Protein AF-A0A7S4M5N2-F1 (afdb_monomer_lite)

InterPro domains:
  IPR002213 UDP-glucuronosyl/UDP-glucosyltransferase [PF00201] (16-102)

Structure (mmCIF, N/CA/C/O backbone):
data_AF-A0A7S4M5N2-F1
#
_entry.id   AF-A0A7S4M5N2-F1
#
loop_
_atom_site.group_PDB
_atom_site.id
_atom_site.type_symbol
_atom_site.label_atom_id
_atom_site.label_alt_id
_atom_site.label_comp_id
_atom_site.label_asym_id
_atom_site.label_entity_id
_atom_site.label_seq_id
_atom_site.pdbx_PDB_ins_code
_atom_site.Cartn_x
_atom_site.Cartn_y
_atom_site.Cartn_z
_atom_site.occupancy
_atom_site.B_iso_or_equiv
_atom_site.auth_seq_id
_atom_site.auth_comp_id
_atom_site.auth_asym_id
_atom_site.auth_atom_id
_atom_site.pdbx_PDB_model_num
ATOM 1 N N . GLN A 1 1 ? 2.445 27.219 19.596 1.00 38.31 1 GLN A N 1
ATOM 2 C CA . GLN A 1 1 ? 1.884 26.899 18.267 1.00 38.31 1 GLN A CA 1
ATOM 3 C C . GLN A 1 1 ? 2.174 25.423 18.041 1.00 38.31 1 GLN A C 1
ATOM 5 O O . GLN A 1 1 ? 3.317 25.094 17.781 1.00 38.31 1 GLN A O 1
ATOM 10 N N . LEU A 1 2 ? 1.202 24.552 18.321 1.00 36.94 2 LEU A N 1
ATOM 11 C CA . LEU A 1 2 ? 1.350 23.089 18.400 1.00 36.94 2 LEU A CA 1
ATOM 12 C C . LEU A 1 2 ? 0.463 22.439 17.328 1.00 36.94 2 LEU A C 1
ATOM 14 O O . LEU A 1 2 ? -0.619 21.957 17.635 1.00 36.94 2 LEU A O 1
ATOM 18 N N . THR A 1 3 ? 0.876 22.513 16.063 1.00 40.59 3 THR A N 1
ATOM 19 C CA . THR A 1 3 ? 0.163 21.875 14.936 1.00 40.59 3 THR A CA 1
ATOM 20 C C . THR A 1 3 ? 1.139 21.351 13.872 1.00 40.59 3 THR A C 1
ATOM 22 O O . THR A 1 3 ? 0.894 21.527 12.684 1.00 40.59 3 THR A O 1
ATOM 25 N N . SER A 1 4 ? 2.281 20.772 14.266 1.00 47.06 4 SER A N 1
ATOM 26 C CA . SER A 1 4 ? 3.288 20.267 13.310 1.00 47.06 4 SER A CA 1
ATOM 27 C C . SER A 1 4 ? 3.900 18.906 13.663 1.00 47.06 4 SER A C 1
ATOM 29 O O . SER A 1 4 ? 4.992 18.618 13.184 1.00 47.06 4 SER A O 1
ATOM 31 N N . GLU A 1 5 ? 3.280 18.103 14.530 1.00 47.19 5 GLU A N 1
ATOM 32 C CA . GLU A 1 5 ? 3.929 16.892 15.076 1.00 47.19 5 GLU A CA 1
ATOM 33 C C . GLU A 1 5 ? 3.370 15.555 14.568 1.00 47.19 5 GLU A C 1
ATOM 35 O O . GLU A 1 5 ? 3.830 14.519 15.030 1.00 47.19 5 GLU A O 1
ATOM 40 N N . PHE A 1 6 ? 2.464 15.555 13.586 1.00 53.19 6 PHE A N 1
ATOM 41 C CA . PHE A 1 6 ? 2.000 14.321 12.941 1.00 53.19 6 PHE A CA 1
ATOM 42 C C . PHE A 1 6 ? 2.244 14.387 11.432 1.00 53.19 6 PHE A C 1
ATOM 44 O O . PHE A 1 6 ? 1.880 15.380 10.793 1.00 53.19 6 PHE A O 1
ATOM 51 N N . ASP A 1 7 ? 2.897 13.359 10.882 1.00 82.06 7 ASP A N 1
ATOM 52 C CA . ASP A 1 7 ? 3.001 13.149 9.436 1.00 82.06 7 ASP A CA 1
ATOM 53 C C . ASP A 1 7 ? 1.582 12.904 8.878 1.00 82.06 7 ASP A C 1
ATOM 55 O O . ASP A 1 7 ? 0.702 12.415 9.588 1.00 82.06 7 ASP A O 1
ATOM 59 N N . GLU A 1 8 ? 1.314 13.234 7.613 1.00 88.50 8 GLU A N 1
ATOM 60 C CA . GLU A 1 8 ? -0.015 13.013 7.015 1.00 88.50 8 GLU A CA 1
ATOM 61 C C . GLU A 1 8 ? -0.426 11.531 7.045 1.00 88.50 8 GLU A C 1
ATOM 63 O O . GLU A 1 8 ? -1.614 11.202 7.047 1.00 88.50 8 GLU A O 1
ATOM 68 N N . VAL A 1 9 ? 0.565 10.636 7.074 1.00 91.81 9 VAL A N 1
ATOM 69 C CA . VAL A 1 9 ? 0.363 9.199 7.264 1.00 91.81 9 VAL A CA 1
ATOM 70 C C . VAL A 1 9 ? -0.127 8.895 8.675 1.00 91.81 9 VAL A C 1
ATOM 72 O O . VAL A 1 9 ? -1.054 8.107 8.808 1.00 91.81 9 VAL A O 1
ATOM 75 N N . ASP A 1 10 ? 0.425 9.533 9.708 1.00 91.62 10 ASP A N 1
ATOM 76 C CA . ASP A 1 10 ? -0.006 9.309 11.094 1.00 91.62 10 ASP A CA 1
ATOM 77 C C . ASP A 1 10 ? -1.469 9.726 11.272 1.00 91.62 10 ASP A C 1
ATOM 79 O O . ASP A 1 10 ? -2.266 8.980 11.829 1.00 91.62 10 ASP A O 1
ATOM 83 N N . VAL A 1 11 ? -1.858 10.868 10.696 1.00 93.50 11 VAL A N 1
ATOM 84 C CA . VAL A 1 11 ? -3.263 11.310 10.688 1.00 93.50 11 VAL A CA 1
ATOM 85 C C . VAL A 1 11 ? -4.159 10.277 10.000 1.00 93.50 11 VAL A C 1
ATOM 87 O O . VAL A 1 11 ? -5.211 9.928 10.525 1.00 93.50 11 VAL A O 1
ATOM 90 N N . PHE A 1 12 ? -3.733 9.736 8.853 1.00 94.94 12 PHE A N 1
ATOM 91 C CA . PHE A 1 12 ? -4.484 8.682 8.170 1.00 94.94 12 PHE A CA 1
ATOM 92 C C . PHE A 1 12 ? -4.637 7.422 9.034 1.00 94.94 12 PHE A C 1
ATOM 94 O O . PHE A 1 12 ? -5.709 6.820 9.016 1.00 94.94 12 PHE A O 1
ATOM 101 N N . LEU A 1 13 ? -3.596 7.023 9.771 1.00 95.06 13 LEU A N 1
ATOM 102 C CA . LEU A 1 13 ? -3.637 5.852 10.650 1.00 95.06 13 LEU A CA 1
ATOM 103 C C . LEU A 1 13 ? -4.602 6.045 11.829 1.00 95.06 13 LEU A C 1
ATOM 105 O O . LEU A 1 13 ? -5.327 5.114 12.161 1.00 95.06 13 LEU A O 1
ATOM 109 N N . GLU A 1 14 ? -4.646 7.243 12.411 1.00 95.69 14 GLU A N 1
ATOM 110 C CA . GLU A 1 14 ? -5.533 7.592 13.532 1.00 95.69 14 GLU A CA 1
ATOM 111 C C . GLU A 1 14 ? -7.008 7.724 13.105 1.00 95.69 14 GLU A C 1
ATOM 113 O O . GLU A 1 14 ? -7.924 7.365 13.843 1.00 95.69 14 GLU A O 1
ATOM 118 N N . GLU A 1 15 ? -7.271 8.225 11.896 1.00 95.62 15 GLU A N 1
ATOM 119 C CA . GLU A 1 15 ? -8.636 8.444 11.394 1.00 95.62 15 GLU A CA 1
ATOM 120 C C . GLU A 1 15 ? -9.321 7.169 10.870 1.00 95.62 15 GLU A C 1
ATOM 122 O O . GLU A 1 15 ? -10.525 7.180 10.595 1.00 95.62 15 GLU A O 1
ATOM 127 N N . ASN A 1 16 ? -8.580 6.070 10.710 1.00 96.56 16 ASN A N 1
ATOM 128 C CA . ASN A 1 16 ? -9.043 4.856 10.044 1.00 96.56 16 ASN A CA 1
ATOM 129 C C . ASN A 1 16 ? -8.904 3.611 10.932 1.00 96.56 16 ASN A C 1
ATOM 131 O O . ASN A 1 16 ? -8.050 3.532 11.805 1.00 96.56 16 ASN A O 1
ATOM 135 N N . GLN A 1 17 ? -9.752 2.611 10.686 1.00 95.44 17 GLN A N 1
ATOM 136 C CA . GLN A 1 17 ? -9.718 1.297 11.341 1.00 95.44 17 GLN A CA 1
ATOM 137 C C . GLN A 1 17 ? -9.493 0.206 10.289 1.00 95.44 17 GLN A C 1
ATOM 139 O O . GLN A 1 17 ? -9.825 0.404 9.119 1.00 95.44 17 GLN A O 1
ATOM 144 N N . ASP A 1 18 ? -8.985 -0.953 10.708 1.00 95.38 18 ASP A N 1
ATOM 145 C CA . ASP A 1 18 ? -8.818 -2.143 9.862 1.00 95.38 18 ASP A CA 1
ATOM 146 C C . ASP A 1 18 ? -8.030 -1.891 8.559 1.00 95.38 18 ASP A C 1
ATOM 148 O O . ASP A 1 18 ? -8.372 -2.380 7.479 1.00 95.38 18 ASP A O 1
ATOM 152 N N . ILE A 1 19 ? -6.956 -1.110 8.663 1.00 97.19 19 ILE A N 1
ATOM 153 C CA . ILE A 1 19 ? -6.134 -0.649 7.548 1.00 97.19 19 ILE A CA 1
ATOM 154 C C . ILE A 1 19 ? -5.389 -1.826 6.922 1.00 97.19 19 ILE A C 1
ATOM 156 O O . ILE A 1 19 ? -4.677 -2.584 7.592 1.00 97.19 19 ILE A O 1
ATOM 160 N N . ILE A 1 20 ? -5.519 -1.942 5.600 1.00 97.00 20 ILE A N 1
ATOM 161 C CA . ILE A 1 20 ? -4.740 -2.872 4.785 1.00 97.00 20 ILE A CA 1
ATOM 162 C C . ILE A 1 20 ? -3.541 -2.131 4.209 1.00 97.00 20 ILE A C 1
ATOM 164 O O . ILE A 1 20 ? -3.679 -1.151 3.477 1.00 97.00 20 ILE A O 1
ATOM 168 N N . VAL A 1 21 ? -2.346 -2.634 4.491 1.00 96.62 21 VAL A N 1
ATOM 169 C CA . VAL A 1 21 ? -1.099 -2.086 3.964 1.00 96.62 21 VAL A CA 1
ATOM 170 C C . VAL A 1 21 ? -0.657 -2.904 2.761 1.00 96.62 21 VAL A C 1
ATOM 172 O O . VAL A 1 21 ? -0.563 -4.128 2.821 1.00 96.62 21 VAL A O 1
ATOM 175 N N . VAL A 1 22 ? -0.335 -2.233 1.660 1.00 96.38 22 VAL A N 1
ATOM 176 C CA . VAL A 1 22 ? 0.254 -2.852 0.471 1.00 96.38 22 VAL A CA 1
ATOM 177 C C . VAL A 1 22 ? 1.685 -2.348 0.322 1.00 96.38 22 VAL A C 1
ATOM 179 O O . VAL A 1 22 ? 1.932 -1.143 0.243 1.00 96.38 22 VAL A O 1
ATOM 182 N N . SER A 1 23 ? 2.658 -3.257 0.259 1.00 93.75 23 SER A N 1
ATOM 183 C CA . SER A 1 23 ? 4.053 -2.896 -0.001 1.00 93.75 23 SER A CA 1
ATOM 184 C C . SER A 1 23 ? 4.839 -4.012 -0.684 1.00 93.75 23 SER A C 1
ATOM 186 O O . SER A 1 23 ? 5.122 -5.061 -0.108 1.00 93.75 23 SER A O 1
ATOM 188 N N . PHE A 1 24 ? 5.288 -3.759 -1.915 1.00 90.94 24 PHE A N 1
ATOM 189 C CA . PHE A 1 24 ? 6.147 -4.687 -2.666 1.00 90.94 24 PHE A CA 1
ATOM 190 C C . PHE A 1 24 ? 7.640 -4.344 -2.562 1.00 90.94 24 PHE A C 1
ATOM 192 O O . PHE A 1 24 ? 8.456 -4.850 -3.328 1.00 90.94 24 PHE A O 1
ATOM 199 N N . GLY A 1 25 ? 8.023 -3.482 -1.617 1.00 83.88 25 GLY A N 1
ATOM 200 C CA . GLY A 1 25 ? 9.415 -3.105 -1.385 1.00 83.88 25 GLY A CA 1
ATOM 201 C C . GLY A 1 25 ? 10.129 -2.500 -2.604 1.00 83.88 25 GLY A C 1
ATOM 202 O O . GLY A 1 25 ? 9.531 -1.952 -3.529 1.00 83.88 25 GLY A O 1
ATOM 203 N N . LYS A 1 26 ? 11.466 -2.553 -2.584 1.00 82.69 26 LYS A N 1
ATOM 204 C CA . LYS A 1 26 ? 12.329 -1.898 -3.591 1.00 82.69 26 LYS A CA 1
ATOM 205 C C . LYS A 1 26 ? 12.761 -2.811 -4.743 1.00 82.69 26 LYS A C 1
ATOM 207 O O . LYS A 1 26 ? 13.336 -2.303 -5.709 1.00 82.69 26 LYS A O 1
ATOM 212 N N . SER A 1 27 ? 12.537 -4.116 -4.628 1.00 84.19 27 SER A N 1
ATOM 213 C CA . SER A 1 27 ? 13.045 -5.114 -5.580 1.00 84.19 27 SER A CA 1
ATOM 214 C C . SER A 1 27 ? 12.049 -5.438 -6.687 1.00 84.19 27 SER A C 1
ATOM 216 O O . SER A 1 27 ? 12.469 -5.757 -7.794 1.00 84.19 27 SER A O 1
ATOM 218 N N . VAL A 1 28 ? 10.747 -5.318 -6.418 1.00 86.88 28 VAL A N 1
ATOM 219 C CA . VAL A 1 28 ? 9.711 -5.548 -7.426 1.00 86.88 28 VAL A CA 1
ATOM 220 C C . VAL A 1 28 ? 9.593 -4.347 -8.364 1.00 86.88 28 VAL A C 1
ATOM 222 O O . VAL A 1 28 ? 9.502 -3.186 -7.942 1.00 86.88 28 VAL A O 1
ATOM 225 N N . GLU A 1 29 ? 9.587 -4.654 -9.660 1.00 92.12 29 GLU A N 1
ATOM 226 C CA . GLU A 1 29 ? 9.052 -3.779 -10.697 1.00 92.12 29 GLU A CA 1
ATOM 227 C C . GLU A 1 29 ? 7.606 -4.162 -10.967 1.00 92.12 29 GLU A C 1
ATOM 229 O O . GLU A 1 29 ? 7.317 -5.318 -11.275 1.00 92.12 29 GLU A O 1
ATOM 234 N N . LEU A 1 30 ? 6.711 -3.183 -10.867 1.00 94.00 30 LEU A N 1
ATOM 235 C CA . LEU A 1 30 ? 5.323 -3.357 -11.258 1.00 94.00 30 LEU A CA 1
ATOM 236 C C . LEU A 1 30 ? 5.153 -2.946 -12.717 1.00 94.00 30 LEU A C 1
ATOM 238 O O . LEU A 1 30 ? 5.702 -1.938 -13.165 1.00 94.00 30 LEU A O 1
ATOM 242 N N . SER A 1 31 ? 4.367 -3.731 -13.442 1.00 96.69 31 SER A N 1
ATOM 243 C CA . SER A 1 31 ? 3.756 -3.312 -14.701 1.00 96.69 31 SER A CA 1
ATOM 244 C C . SER A 1 31 ? 2.508 -2.463 -14.441 1.00 96.69 31 SER A C 1
ATOM 246 O O . SER A 1 31 ? 1.902 -2.549 -13.374 1.00 96.69 31 SER A O 1
ATOM 248 N N . GLU A 1 32 ? 2.077 -1.696 -15.443 1.00 97.50 32 GLU A N 1
ATOM 249 C CA . GLU A 1 32 ? 0.832 -0.916 -15.387 1.00 97.50 32 GLU A CA 1
ATOM 250 C C . GLU A 1 32 ? -0.390 -1.796 -15.084 1.00 97.50 32 GLU A C 1
ATOM 252 O O . GLU A 1 32 ? -1.196 -1.467 -14.219 1.00 97.50 32 GLU A O 1
ATOM 257 N N . ALA A 1 33 ? -0.467 -2.982 -15.697 1.00 97.38 33 ALA A N 1
ATOM 258 C CA . ALA A 1 33 ? -1.528 -3.946 -15.414 1.00 97.38 33 ALA A CA 1
ATOM 259 C C . ALA A 1 33 ? -1.555 -4.371 -13.934 1.00 97.38 33 ALA A C 1
ATOM 261 O O . ALA A 1 33 ? -2.623 -4.459 -13.338 1.00 97.38 33 ALA A O 1
ATOM 262 N N . GLN A 1 34 ? -0.392 -4.598 -13.314 1.00 96.38 34 GLN A N 1
ATOM 263 C CA . GLN A 1 34 ? -0.321 -4.933 -11.887 1.00 96.38 34 GLN A CA 1
ATOM 264 C C . GLN A 1 34 ? -0.680 -3.744 -10.993 1.00 96.38 34 GLN A C 1
ATOM 266 O O . GLN A 1 34 ? -1.302 -3.943 -9.954 1.00 96.38 34 GLN A O 1
ATOM 271 N N . VAL A 1 35 ? -0.321 -2.519 -11.390 1.00 97.81 35 VAL A N 1
ATOM 272 C CA . VAL A 1 35 ? -0.750 -1.306 -10.682 1.00 97.81 35 VAL A CA 1
ATOM 273 C C . VAL A 1 35 ? -2.273 -1.199 -10.689 1.00 97.81 35 VAL A C 1
ATOM 275 O O . VAL A 1 35 ? -2.871 -0.979 -9.638 1.00 97.81 35 VAL A O 1
ATOM 278 N N . HIS A 1 36 ? -2.905 -1.430 -11.840 1.00 97.75 36 HIS A N 1
ATOM 279 C CA . HIS A 1 36 ? -4.360 -1.398 -11.967 1.00 97.75 36 HIS A CA 1
ATOM 280 C C . HIS A 1 36 ? -5.040 -2.477 -11.123 1.00 97.75 36 HIS A C 1
ATOM 282 O O . HIS A 1 36 ? -6.011 -2.170 -10.447 1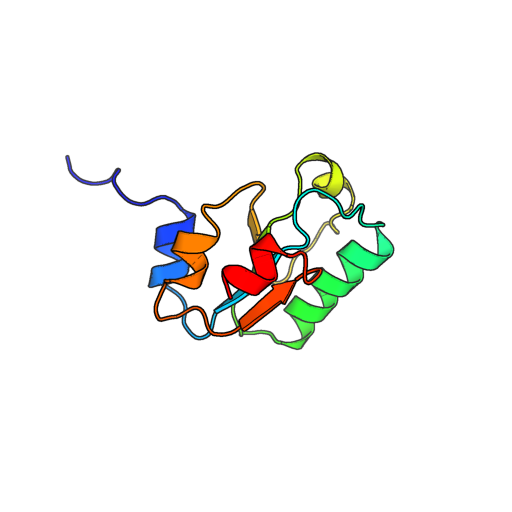.00 97.75 36 HIS A O 1
ATOM 288 N N . VAL A 1 37 ? -4.483 -3.690 -11.052 1.00 97.50 37 VAL A N 1
ATOM 289 C CA . VAL A 1 37 ? -5.014 -4.753 -10.179 1.00 97.50 37 VAL A CA 1
ATOM 290 C C . VAL A 1 37 ? -5.061 -4.324 -8.708 1.00 97.50 37 VAL A C 1
ATOM 292 O O . VAL A 1 37 ? -6.025 -4.639 -8.019 1.00 97.50 37 VAL A O 1
ATOM 295 N N . VAL A 1 38 ? -4.059 -3.592 -8.209 1.00 97.31 38 VAL A N 1
ATOM 296 C CA . VAL A 1 38 ? -4.076 -3.087 -6.822 1.00 97.31 38 VAL A CA 1
ATOM 297 C C . VAL A 1 38 ? -5.145 -2.006 -6.635 1.00 97.31 38 VAL A C 1
ATOM 299 O O . VAL A 1 38 ? -5.816 -1.974 -5.604 1.00 97.31 38 VAL A O 1
ATOM 302 N N . VAL A 1 39 ? -5.325 -1.132 -7.628 1.00 98.38 39 VAL A N 1
ATOM 303 C CA . VAL A 1 39 ? -6.367 -0.095 -7.600 1.00 98.38 39 VAL A CA 1
ATOM 304 C C . VAL A 1 39 ? -7.766 -0.715 -7.638 1.00 98.38 39 VAL A C 1
ATOM 306 O O . VAL A 1 39 ? -8.636 -0.295 -6.875 1.00 98.38 39 VAL A O 1
ATOM 309 N N . ASP A 1 40 ? -7.974 -1.721 -8.485 1.00 98.25 40 ASP A N 1
ATOM 310 C CA . ASP A 1 40 ? -9.234 -2.458 -8.591 1.00 98.25 40 ASP A CA 1
ATOM 311 C C . ASP A 1 40 ? -9.520 -3.229 -7.301 1.00 98.25 40 ASP A C 1
ATOM 313 O O . ASP A 1 40 ? -10.614 -3.120 -6.757 1.00 98.25 40 ASP A O 1
ATOM 317 N N . PHE A 1 41 ? -8.507 -3.885 -6.726 1.00 97.62 41 PHE A N 1
ATOM 318 C CA . PHE A 1 41 ? -8.613 -4.504 -5.406 1.00 97.62 41 PHE A CA 1
ATOM 319 C C . PHE A 1 41 ? -9.105 -3.507 -4.350 1.00 97.62 41 PHE A C 1
ATOM 321 O O . PHE A 1 41 ? -10.080 -3.790 -3.663 1.00 97.62 41 PHE A O 1
ATOM 328 N N . ALA A 1 42 ? -8.477 -2.329 -4.244 1.00 98.25 42 ALA A N 1
ATOM 329 C CA . ALA A 1 42 ? -8.881 -1.311 -3.274 1.00 98.25 42 ALA A CA 1
ATOM 330 C C . ALA A 1 42 ? -10.324 -0.831 -3.505 1.00 98.25 42 ALA A C 1
ATOM 332 O O . ALA A 1 42 ? -11.047 -0.559 -2.547 1.00 98.25 42 ALA A O 1
ATOM 333 N N . ARG A 1 43 ? -10.761 -0.749 -4.766 1.00 98.06 43 ARG A N 1
ATOM 334 C CA . ARG A 1 43 ? -12.137 -0.392 -5.128 1.00 98.06 43 ARG A CA 1
ATOM 335 C C . ARG A 1 43 ? -13.137 -1.460 -4.689 1.00 98.06 43 ARG A C 1
ATOM 337 O O . ARG A 1 43 ? -14.178 -1.107 -4.142 1.00 98.06 43 ARG A O 1
ATOM 344 N N . ASP A 1 44 ? -12.812 -2.731 -4.893 1.00 98.12 44 ASP A N 1
ATOM 345 C CA . ASP A 1 44 ? -13.689 -3.862 -4.580 1.00 98.12 44 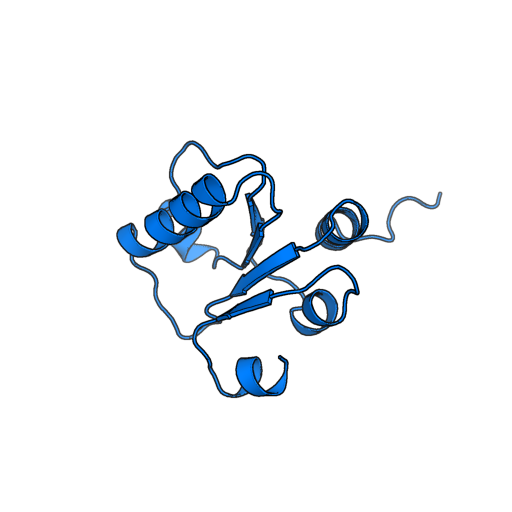ASP A CA 1
ATOM 346 C C . ASP A 1 44 ? -13.918 -4.036 -3.073 1.00 98.12 44 ASP A C 1
ATOM 348 O O . ASP A 1 44 ? -14.994 -4.465 -2.658 1.00 98.12 44 ASP A O 1
ATOM 352 N N . ILE A 1 45 ? -12.933 -3.673 -2.247 1.00 96.56 45 ILE A N 1
ATOM 353 C CA . ILE A 1 45 ? -13.024 -3.768 -0.781 1.00 96.56 45 ILE A CA 1
ATOM 354 C C . ILE A 1 45 ? -13.486 -2.473 -0.102 1.00 96.56 45 ILE A C 1
ATOM 356 O O . ILE A 1 45 ? -13.454 -2.367 1.122 1.00 96.56 45 ILE A O 1
ATOM 360 N N . SER A 1 46 ? -13.894 -1.464 -0.872 1.00 95.81 46 SER A N 1
ATOM 361 C CA . SER A 1 46 ? -14.405 -0.211 -0.314 1.00 95.81 46 SER A CA 1
ATOM 362 C C . SER A 1 46 ? -15.608 -0.481 0.617 1.00 95.81 46 SER A C 1
ATOM 364 O O . SER A 1 46 ? -16.485 -1.269 0.254 1.00 95.81 46 SER A O 1
ATOM 366 N N . PRO A 1 47 ? -15.690 0.144 1.812 1.00 96.75 47 PRO A N 1
ATOM 367 C CA . PRO A 1 47 ? -14.933 1.319 2.254 1.00 96.75 47 PRO A CA 1
ATOM 368 C C . PRO A 1 47 ? -13.638 1.030 3.036 1.00 96.75 47 PRO A C 1
ATOM 370 O O . PRO A 1 47 ? -13.077 1.971 3.590 1.00 96.75 47 PRO A O 1
ATOM 373 N N . THR A 1 48 ? -13.148 -0.214 3.107 1.00 97.62 48 THR A N 1
ATOM 374 C CA . THR A 1 48 ? -11.964 -0.559 3.918 1.00 97.62 48 THR A CA 1
ATOM 375 C C . THR A 1 48 ? -10.723 0.237 3.481 1.00 97.62 48 THR A C 1
ATOM 377 O O . THR A 1 48 ? -10.382 0.213 2.295 1.00 97.62 48 THR A O 1
ATOM 380 N N . PRO A 1 49 ? -10.032 0.938 4.396 1.00 98.12 49 PRO A N 1
ATOM 381 C CA . PRO A 1 49 ? -8.908 1.809 4.062 1.00 98.12 49 PRO A CA 1
ATOM 382 C C . PRO A 1 49 ? -7.669 1.017 3.637 1.00 98.12 49 PRO A C 1
ATOM 384 O O . PRO A 1 49 ? -7.281 0.029 4.263 1.00 98.12 49 PRO A O 1
ATOM 387 N N . VAL A 1 50 ? -7.022 1.482 2.568 1.00 98.12 50 VAL A N 1
ATOM 388 C CA . VAL A 1 50 ? -5.817 0.876 1.998 1.00 98.12 50 VAL A CA 1
ATOM 389 C C . VAL A 1 50 ? -4.695 1.902 1.960 1.00 98.12 50 VAL A C 1
ATOM 391 O O . VAL A 1 50 ? -4.820 2.939 1.309 1.00 98.12 50 VAL A O 1
ATOM 394 N N . LEU A 1 51 ? -3.571 1.583 2.600 1.00 97.81 51 LEU A N 1
ATOM 395 C CA . LEU A 1 51 ? -2.329 2.342 2.496 1.00 97.81 51 LEU A CA 1
ATOM 396 C C . LEU A 1 51 ? -1.356 1.600 1.582 1.00 97.81 51 LEU A C 1
ATOM 398 O O . LEU A 1 51 ? -0.836 0.542 1.933 1.00 97.81 51 LEU A O 1
ATOM 402 N N . TRP A 1 52 ? -1.071 2.159 0.411 1.00 97.69 52 TRP A N 1
ATOM 403 C CA . TRP A 1 52 ? -0.158 1.552 -0.549 1.00 97.69 52 TRP A CA 1
ATOM 404 C C . TRP A 1 52 ? 1.123 2.359 -0.710 1.00 97.69 52 TRP A C 1
ATOM 406 O O . TRP A 1 52 ? 1.112 3.496 -1.179 1.00 97.69 52 TRP A O 1
ATOM 416 N N . THR A 1 53 ? 2.265 1.738 -0.412 1.00 95.50 53 THR A N 1
ATOM 417 C CA . THR A 1 53 ? 3.560 2.323 -0.757 1.00 95.50 53 THR A CA 1
ATOM 418 C C . THR A 1 53 ? 3.893 2.037 -2.226 1.00 95.50 53 THR A C 1
ATOM 420 O O . THR A 1 53 ? 4.252 0.904 -2.573 1.00 95.50 53 THR A O 1
ATOM 423 N N . LEU A 1 54 ? 3.820 3.050 -3.090 1.00 95.44 54 LEU A N 1
ATOM 424 C CA . LEU A 1 54 ? 4.145 2.963 -4.512 1.00 95.44 54 LEU A CA 1
ATOM 425 C C . LEU A 1 54 ? 5.342 3.846 -4.857 1.00 95.44 54 LEU A C 1
ATOM 427 O O . LEU A 1 54 ? 5.378 5.046 -4.605 1.00 95.44 54 LEU A O 1
ATOM 431 N N . ARG A 1 55 ? 6.346 3.265 -5.507 1.00 92.75 55 ARG A N 1
ATOM 432 C CA . ARG A 1 55 ? 7.585 3.980 -5.828 1.00 92.75 55 ARG A CA 1
ATOM 433 C C . ARG A 1 55 ? 7.295 5.137 -6.780 1.00 92.75 55 ARG A C 1
ATOM 435 O O . ARG A 1 55 ? 6.571 4.970 -7.756 1.00 92.75 55 ARG A O 1
ATOM 442 N N . LYS A 1 56 ? 7.985 6.268 -6.593 1.00 94.12 56 LYS A N 1
ATOM 443 C CA . LYS A 1 56 ? 7.834 7.472 -7.436 1.00 94.1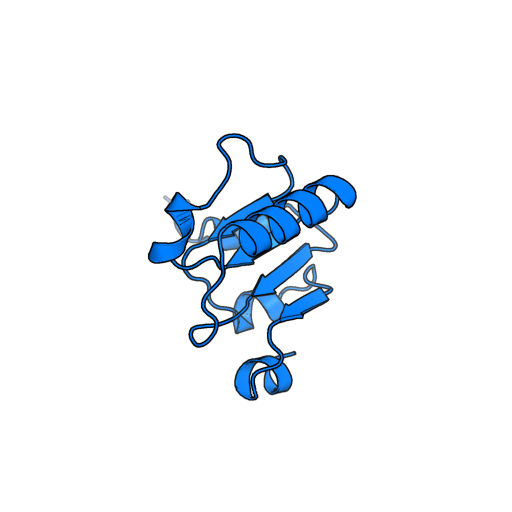2 56 LYS A CA 1
ATOM 444 C C . LYS A 1 56 ? 7.871 7.186 -8.944 1.00 94.12 56 LYS A C 1
ATOM 446 O O . LYS A 1 56 ? 7.123 7.788 -9.705 1.00 94.12 56 LYS A O 1
ATOM 451 N N . ARG A 1 57 ? 8.721 6.246 -9.380 1.00 93.56 57 ARG A N 1
ATOM 452 C CA . ARG A 1 57 ? 8.828 5.866 -10.797 1.00 93.56 57 ARG A CA 1
ATOM 453 C C . ARG A 1 57 ? 7.604 5.145 -11.353 1.00 93.56 57 ARG A C 1
ATOM 455 O O . ARG A 1 57 ? 7.486 5.114 -12.560 1.00 93.56 57 ARG A O 1
ATOM 462 N N . HIS A 1 58 ? 6.738 4.566 -10.525 1.00 96.06 58 HIS A N 1
ATOM 463 C CA . HIS A 1 58 ? 5.533 3.845 -10.947 1.00 96.06 58 HIS A CA 1
ATOM 464 C C . HIS A 1 58 ? 4.273 4.714 -10.862 1.00 96.06 58 HIS A C 1
ATOM 466 O O . HIS A 1 58 ? 3.242 4.317 -11.382 1.00 96.06 58 HIS A O 1
ATOM 472 N N . LEU A 1 59 ? 4.347 5.921 -10.285 1.00 95.94 59 LEU A N 1
ATOM 473 C CA . LEU A 1 59 ? 3.190 6.822 -10.165 1.00 95.94 59 LEU A CA 1
ATOM 474 C C . LEU A 1 59 ? 2.547 7.169 -11.515 1.00 95.94 59 LEU A C 1
ATOM 476 O O . LEU A 1 59 ? 1.344 7.379 -11.583 1.00 95.94 59 LEU A O 1
ATOM 480 N N . HIS A 1 60 ? 3.334 7.208 -12.593 1.00 96.94 60 HIS A N 1
ATOM 481 C CA . HIS A 1 60 ? 2.820 7.487 -13.938 1.00 96.94 60 HIS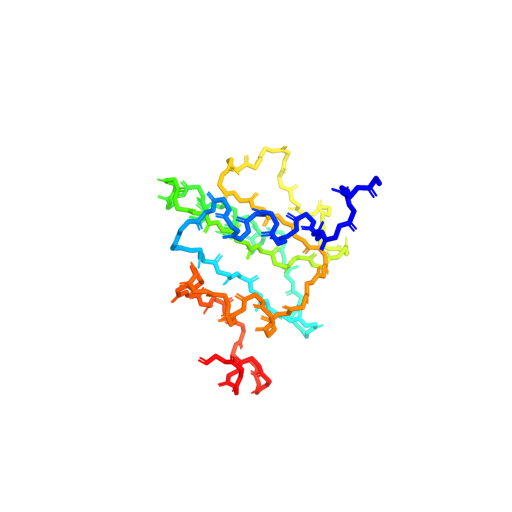 A CA 1
ATOM 482 C C . HIS A 1 60 ? 1.921 6.372 -14.499 1.00 96.94 60 HIS A C 1
ATOM 484 O O . HIS A 1 60 ? 1.254 6.599 -15.501 1.00 96.94 60 HIS A O 1
ATOM 490 N N . MET A 1 61 ? 1.934 5.186 -13.883 1.00 98.06 61 MET A N 1
ATOM 491 C CA . MET A 1 61 ? 1.097 4.040 -14.246 1.00 98.06 61 MET A CA 1
ATOM 492 C C . MET A 1 61 ? -0.256 4.055 -13.523 1.00 98.06 61 MET A C 1
ATOM 494 O O . MET A 1 61 ? -1.060 3.153 -13.725 1.00 98.06 61 MET A O 1
ATOM 498 N N . LEU A 1 62 ? -0.491 5.014 -12.621 1.00 97.94 62 LEU A N 1
ATOM 499 C CA . LEU A 1 62 ? -1.766 5.116 -11.923 1.00 97.94 62 LEU A CA 1
ATOM 500 C C . LEU A 1 62 ? -2.864 5.604 -12.880 1.00 97.94 62 LEU A C 1
ATOM 502 O O . LEU A 1 62 ? -2.620 6.508 -13.688 1.00 97.94 62 LEU A O 1
ATOM 506 N N . PRO A 1 63 ? -4.093 5.076 -12.757 1.00 97.00 63 PRO A N 1
ATOM 507 C CA . PRO A 1 63 ? -5.230 5.618 -13.479 1.00 97.00 63 PRO A CA 1
ATOM 508 C C . PRO A 1 63 ? -5.565 7.029 -12.975 1.00 97.00 63 PRO A C 1
ATOM 510 O O . PRO A 1 63 ? -5.193 7.433 -11.874 1.00 97.00 63 PRO A O 1
ATOM 513 N N . LYS A 1 64 ? -6.310 7.791 -13.784 1.00 95.38 64 LYS A N 1
ATOM 514 C CA . LYS A 1 64 ? -6.708 9.171 -13.442 1.00 95.38 64 LYS A CA 1
ATOM 515 C C . LYS A 1 64 ? -7.629 9.254 -12.225 1.00 95.38 64 LYS A C 1
ATOM 517 O O . LYS A 1 64 ? -7.628 10.269 -11.537 1.00 95.38 64 LYS A O 1
ATOM 522 N N . GLU A 1 65 ? -8.428 8.216 -12.000 1.00 96.19 65 GLU A N 1
ATOM 523 C CA . GLU A 1 65 ? -9.397 8.142 -10.911 1.00 96.19 65 GLU A CA 1
ATOM 524 C C . GLU A 1 65 ? -9.005 7.026 -9.947 1.00 96.19 65 GLU A C 1
ATOM 526 O O . GLU A 1 65 ? -8.910 5.858 -10.331 1.00 96.19 65 GLU A O 1
ATOM 531 N N . LEU A 1 66 ? -8.817 7.390 -8.681 1.00 98.06 66 LEU A N 1
ATOM 532 C CA . LEU A 1 66 ? -8.505 6.462 -7.600 1.00 98.06 66 LEU A CA 1
ATOM 533 C C . LEU A 1 66 ? -9.725 6.306 -6.681 1.00 98.06 66 LEU A C 1
ATOM 535 O O . LEU A 1 66 ? -10.490 7.260 -6.519 1.00 98.06 66 LEU A O 1
ATOM 539 N N . PRO A 1 67 ? -9.948 5.115 -6.101 1.00 97.88 67 PRO A N 1
ATOM 540 C CA . PRO A 1 67 ? -10.998 4.929 -5.110 1.00 97.88 67 PRO A CA 1
ATOM 541 C C . PRO A 1 67 ? -10.671 5.729 -3.837 1.00 97.88 67 PRO A C 1
ATOM 543 O O . PRO A 1 67 ? -9.508 5.873 -3.464 1.00 97.88 67 P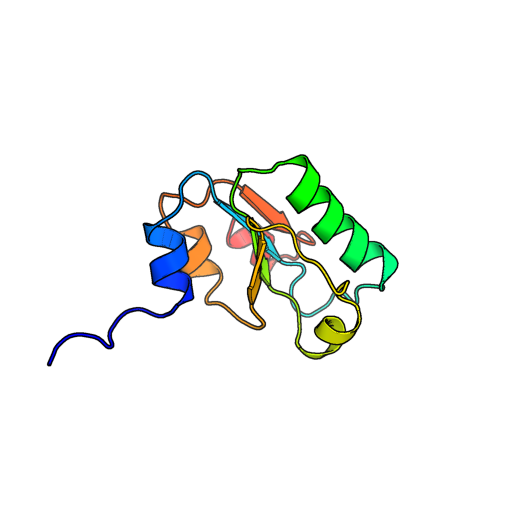RO A O 1
ATOM 546 N N . SER A 1 68 ? -11.694 6.265 -3.169 1.00 97.31 68 SER A N 1
ATOM 547 C CA . SER A 1 68 ? -11.524 7.211 -2.052 1.00 97.31 68 SER A CA 1
ATOM 548 C C . SER A 1 68 ? -10.889 6.605 -0.799 1.00 97.31 68 SER A C 1
ATOM 550 O O . SER A 1 68 ? -10.386 7.341 0.040 1.00 97.31 68 SER A O 1
ATOM 552 N N . ASN A 1 69 ? -10.921 5.279 -0.663 1.00 98.06 69 ASN A N 1
ATOM 553 C CA . ASN A 1 69 ? -10.311 4.533 0.436 1.00 98.06 69 ASN A CA 1
ATOM 554 C C . ASN A 1 69 ? -8.835 4.172 0.185 1.00 98.06 69 ASN A C 1
ATOM 556 O O . ASN A 1 69 ? -8.231 3.520 1.031 1.00 98.06 69 ASN A O 1
ATOM 560 N N . LEU A 1 70 ? -8.246 4.556 -0.954 1.00 98.12 70 LEU A N 1
ATOM 561 C CA . LEU A 1 70 ? -6.850 4.260 -1.282 1.00 98.12 70 LEU A CA 1
ATOM 562 C C . LEU A 1 70 ? -5.956 5.485 -1.057 1.00 98.12 70 LEU A C 1
ATOM 564 O O . LEU A 1 70 ? -5.996 6.444 -1.828 1.00 98.12 70 LEU A O 1
ATOM 568 N N . ARG A 1 71 ? -5.081 5.411 -0.049 1.00 97.56 71 ARG A N 1
ATOM 569 C CA . ARG A 1 71 ? -3.964 6.342 0.145 1.00 97.56 71 ARG A CA 1
ATOM 570 C C . ARG A 1 71 ? -2.699 5.767 -0.484 1.00 97.56 71 ARG A C 1
ATOM 572 O O . ARG A 1 71 ? -2.350 4.611 -0.252 1.00 97.56 71 ARG A O 1
ATOM 579 N N . ILE A 1 72 ? -1.995 6.581 -1.267 1.00 97.25 72 ILE A N 1
ATOM 580 C CA . ILE A 1 72 ? -0.750 6.187 -1.933 1.00 97.25 72 ILE A CA 1
ATOM 581 C C . ILE A 1 72 ? 0.397 7.026 -1.393 1.00 97.25 72 ILE A C 1
ATOM 583 O O . ILE A 1 72 ? 0.350 8.250 -1.464 1.00 97.25 72 ILE A O 1
ATOM 587 N N . GLU A 1 73 ? 1.454 6.358 -0.946 1.00 96.31 73 GLU A N 1
ATOM 588 C CA . GLU A 1 73 ? 2.669 6.997 -0.454 1.00 96.31 73 GLU A CA 1
ATOM 589 C C . GLU A 1 73 ? 3.902 6.542 -1.217 1.00 96.31 73 GLU A C 1
ATOM 591 O O . GLU A 1 73 ? 4.029 5.380 -1.596 1.00 96.31 73 GLU A O 1
ATOM 596 N N . THR A 1 74 ? 4.867 7.439 -1.419 1.00 93.62 74 THR A N 1
ATOM 597 C CA . THR A 1 74 ? 6.135 7.040 -2.065 1.00 93.62 74 THR A CA 1
ATOM 598 C C . THR A 1 74 ? 7.146 6.437 -1.103 1.00 93.62 74 THR A C 1
ATOM 600 O O . THR A 1 74 ? 8.068 5.731 -1.531 1.00 93.62 74 THR A O 1
ATOM 603 N N . TRP A 1 75 ? 6.967 6.699 0.187 1.00 89.69 75 TRP A N 1
ATOM 604 C CA . TRP A 1 75 ? 7.778 6.182 1.272 1.00 89.69 75 TRP A CA 1
ATOM 605 C C . TRP A 1 75 ? 7.006 6.320 2.586 1.00 89.69 75 TRP A C 1
ATOM 607 O O . TRP A 1 75 ? 6.343 7.328 2.787 1.00 89.69 75 TRP A O 1
ATOM 617 N N . VAL A 1 76 ? 7.128 5.329 3.467 1.00 91.31 76 VAL A N 1
ATOM 618 C CA . VAL A 1 76 ? 6.635 5.371 4.853 1.00 91.31 76 VAL A CA 1
ATOM 619 C C . VAL A 1 76 ? 7.631 4.640 5.751 1.00 91.31 76 VAL A C 1
ATOM 621 O O . VAL A 1 76 ? 8.393 3.785 5.277 1.00 91.31 76 VAL A O 1
ATOM 624 N N . ASN A 1 77 ? 7.593 4.912 7.055 1.00 90.56 77 ASN A N 1
ATOM 625 C CA . ASN A 1 77 ? 8.203 4.029 8.044 1.00 90.56 77 ASN A CA 1
ATOM 626 C C . ASN A 1 77 ? 7.329 2.774 8.216 1.00 90.56 77 ASN A C 1
ATOM 628 O O . ASN A 1 77 ? 6.414 2.766 9.036 1.00 90.56 77 ASN A O 1
ATOM 632 N N . LEU A 1 78 ? 7.599 1.722 7.432 1.00 89.62 78 LEU A N 1
ATOM 633 C CA . LEU A 1 78 ? 6.750 0.524 7.388 1.00 89.62 78 LEU A CA 1
ATOM 634 C C . LEU A 1 78 ? 6.592 -0.141 8.761 1.00 89.62 78 LEU A C 1
ATOM 636 O O . LEU A 1 78 ? 5.487 -0.533 9.104 1.00 89.62 78 LEU A O 1
ATOM 640 N N . ILE A 1 79 ? 7.655 -0.205 9.568 1.00 87.94 79 ILE A N 1
ATOM 641 C CA . ILE A 1 79 ? 7.585 -0.777 10.922 1.00 87.94 79 ILE A CA 1
ATOM 642 C C . ILE A 1 79 ? 6.618 0.027 11.796 1.00 87.94 79 ILE A C 1
ATOM 644 O O . ILE A 1 79 ? 5.801 -0.562 12.496 1.00 87.94 79 ILE A O 1
ATOM 648 N N . GLY A 1 80 ? 6.681 1.361 11.737 1.00 90.38 80 GLY A N 1
ATOM 649 C CA . GLY A 1 80 ? 5.751 2.228 12.468 1.00 90.38 80 GLY A CA 1
ATOM 650 C C . GLY A 1 80 ? 4.300 1.998 12.047 1.00 90.38 80 GLY A C 1
ATOM 651 O O . GLY A 1 80 ? 3.446 1.784 12.898 1.00 90.38 80 GLY A O 1
ATOM 652 N N . VAL A 1 81 ? 4.049 1.935 10.736 1.00 92.50 81 VAL A N 1
ATOM 653 C CA . VAL A 1 81 ? 2.722 1.640 10.171 1.00 92.50 81 VAL A CA 1
ATOM 654 C C . VAL A 1 81 ? 2.206 0.272 10.632 1.00 92.50 81 VAL A C 1
ATOM 656 O O . VAL A 1 81 ? 1.063 0.163 11.061 1.00 92.50 81 VAL A O 1
ATOM 659 N N . LEU A 1 82 ? 3.033 -0.775 10.557 1.00 90.50 82 LEU A N 1
ATOM 660 C CA . LEU A 1 82 ? 2.653 -2.136 10.956 1.00 90.50 82 LEU A CA 1
ATOM 661 C C . LEU A 1 82 ? 2.489 -2.297 12.470 1.00 90.50 82 LEU A C 1
ATOM 663 O O . LEU A 1 82 ? 1.773 -3.187 12.909 1.00 90.50 82 LEU A O 1
ATOM 667 N N . SER A 1 83 ? 3.135 -1.440 13.262 1.00 91.12 83 SER A N 1
ATOM 668 C CA . SER A 1 83 ? 3.000 -1.436 14.725 1.00 91.12 83 SER A CA 1
ATOM 669 C C . SER A 1 83 ? 1.762 -0.673 15.201 1.00 91.12 83 SER A C 1
ATOM 671 O O . SER A 1 83 ? 1.461 -0.696 16.394 1.00 91.12 83 SER A O 1
ATOM 673 N N . HIS A 1 84 ? 1.072 0.032 14.301 1.00 93.56 84 HIS A N 1
ATOM 674 C CA . HIS A 1 84 ? -0.141 0.770 14.621 1.00 93.56 84 HIS A CA 1
ATOM 675 C C . HIS A 1 84 ? -1.304 -0.191 14.890 1.00 93.56 84 HIS A C 1
ATOM 677 O O . HIS A 1 84 ? -1.512 -1.142 14.139 1.00 93.56 84 HIS A O 1
ATOM 683 N N . GLU A 1 85 ? -2.099 0.073 15.929 1.00 93.81 85 GLU A N 1
ATOM 684 C CA . GLU A 1 85 ? -3.152 -0.849 16.387 1.00 93.81 85 GLU A CA 1
ATOM 685 C C . GLU A 1 85 ? -4.276 -1.080 15.366 1.00 93.81 85 GLU A C 1
ATOM 687 O O . GLU A 1 85 ? -4.974 -2.088 15.426 1.00 93.81 85 GLU A O 1
ATOM 692 N N . HIS A 1 86 ? -4.439 -0.162 14.415 1.00 93.75 86 HIS A N 1
ATOM 693 C CA . HIS A 1 86 ? -5.446 -0.254 13.355 1.00 93.75 86 HIS A CA 1
ATOM 694 C C . HIS A 1 86 ? -4.946 -0.942 12.083 1.00 93.75 86 HIS A C 1
ATOM 696 O O . HIS A 1 86 ? -5.712 -1.077 11.131 1.00 93.75 86 HIS A O 1
ATOM 702 N N . THR A 1 87 ? -3.688 -1.380 12.040 1.00 90.88 87 THR A N 1
ATOM 703 C CA . THR A 1 87 ? -3.126 -2.091 10.890 1.00 90.88 87 THR A CA 1
ATOM 704 C C . THR A 1 87 ? -3.295 -3.596 11.065 1.00 90.88 87 THR A C 1
ATOM 706 O O . THR A 1 87 ? -2.635 -4.213 11.896 1.00 90.88 87 THR A O 1
ATOM 709 N N . ASN A 1 88 ? -4.145 -4.210 10.238 1.00 87.25 88 ASN A N 1
ATOM 710 C CA . ASN A 1 88 ? -4.540 -5.615 10.424 1.00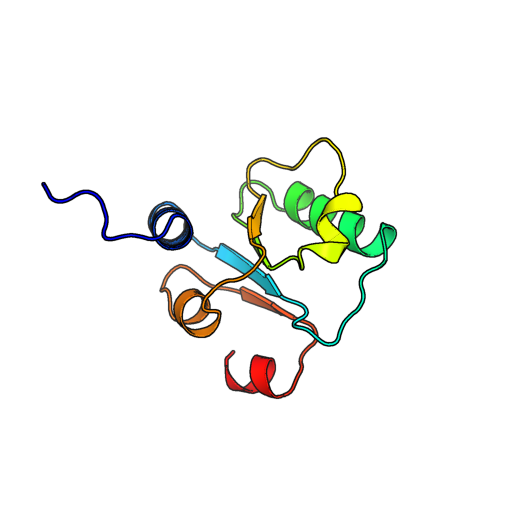 87.25 88 ASN A CA 1
ATOM 711 C C . ASN A 1 88 ? -3.946 -6.578 9.396 1.00 87.25 88 ASN A C 1
ATOM 713 O O . ASN A 1 88 ? -3.916 -7.789 9.621 1.00 87.25 88 ASN A O 1
ATOM 717 N N . LEU A 1 89 ? -3.539 -6.071 8.232 1.00 89.44 89 LEU A N 1
ATOM 718 C CA . LEU A 1 89 ? -3.085 -6.913 7.134 1.00 89.44 89 LEU A CA 1
ATOM 719 C C . LEU A 1 89 ? -1.992 -6.229 6.324 1.00 89.44 89 LEU A C 1
ATOM 721 O O . LEU A 1 89 ? -2.131 -5.078 5.916 1.00 89.44 89 LEU A O 1
ATOM 725 N N . LEU A 1 90 ? -0.952 -6.998 6.006 1.00 90.44 90 LEU A N 1
ATOM 726 C CA . LEU A 1 90 ? 0.086 -6.618 5.061 1.00 90.44 90 LEU A CA 1
ATOM 727 C C . LEU A 1 90 ? 0.043 -7.513 3.818 1.00 90.44 90 LEU A C 1
ATOM 729 O O . LEU A 1 90 ? 0.281 -8.718 3.888 1.00 90.44 90 LEU A O 1
ATOM 733 N N . ILE A 1 91 ? -0.176 -6.902 2.656 1.00 88.50 91 ILE A N 1
ATOM 734 C CA . ILE A 1 91 ? 0.026 -7.520 1.345 1.00 88.50 91 ILE A CA 1
ATOM 735 C C . ILE A 1 91 ? 1.428 -7.146 0.868 1.00 88.50 91 ILE A C 1
ATOM 737 O O . ILE A 1 91 ? 1.721 -5.977 0.605 1.00 88.50 91 ILE A O 1
ATOM 741 N N . SER A 1 92 ? 2.307 -8.139 0.739 1.00 87.69 92 SER A N 1
ATOM 742 C CA . SER A 1 92 ? 3.691 -7.903 0.334 1.00 87.69 92 SER A CA 1
ATOM 743 C C . SER A 1 92 ? 4.233 -8.928 -0.653 1.00 87.69 92 SER A C 1
ATOM 745 O O . SER A 1 92 ? 3.640 -9.971 -0.902 1.00 87.69 92 SER A O 1
ATOM 747 N N . GLN A 1 93 ? 5.413 -8.629 -1.198 1.00 80.38 93 GLN A N 1
ATOM 748 C CA . GLN A 1 93 ? 6.212 -9.570 -1.994 1.00 80.38 93 GLN A CA 1
ATOM 749 C C . GLN A 1 93 ? 6.865 -10.692 -1.151 1.00 80.38 93 GLN A C 1
ATOM 751 O O . GLN A 1 93 ? 7.657 -11.459 -1.691 1.00 80.38 93 GLN A O 1
ATOM 756 N N . CYS A 1 94 ? 6.621 -10.742 0.167 1.00 71.94 94 CYS A N 1
ATOM 757 C CA . CYS A 1 94 ? 7.229 -11.694 1.108 1.00 71.94 94 CYS A CA 1
ATOM 758 C C . CYS A 1 94 ? 8.773 -11.717 1.089 1.00 71.94 94 CYS A C 1
ATOM 760 O O . CYS A 1 94 ? 9.396 -12.759 1.291 1.00 71.94 94 CYS A O 1
ATOM 762 N N . GLY A 1 95 ? 9.419 -10.571 0.852 1.00 57.59 95 GLY A N 1
ATOM 763 C CA . GLY A 1 95 ? 10.870 -10.454 1.027 1.00 57.59 95 GLY A CA 1
ATOM 764 C C . GLY A 1 95 ? 11.262 -10.669 2.495 1.00 57.59 95 GLY A C 1
ATOM 765 O O . GLY A 1 95 ? 10.481 -10.342 3.381 1.00 57.59 95 GLY A O 1
ATOM 766 N N . VAL A 1 96 ? 12.473 -11.175 2.762 1.00 57.97 96 VAL A N 1
ATOM 767 C CA . VAL A 1 96 ? 12.921 -11.575 4.118 1.00 57.97 96 VAL A CA 1
ATOM 768 C C . VAL A 1 96 ? 12.698 -10.489 5.180 1.00 57.97 96 VAL A C 1
ATOM 770 O O . VAL A 1 96 ? 12.241 -10.805 6.271 1.00 57.97 96 VAL A O 1
ATOM 773 N N . ALA A 1 97 ? 12.967 -9.219 4.861 1.00 59.03 97 ALA A N 1
ATOM 774 C CA . ALA A 1 97 ? 12.717 -8.106 5.782 1.00 59.03 97 ALA A CA 1
ATOM 775 C C . ALA A 1 97 ? 11.220 -7.943 6.089 1.00 59.03 97 ALA A C 1
ATOM 777 O O . ALA A 1 97 ? 10.821 -7.915 7.243 1.00 59.03 97 ALA A O 1
ATOM 778 N N . THR A 1 98 ? 10.377 -7.954 5.057 1.00 56.91 98 THR A N 1
ATOM 779 C CA . THR A 1 98 ? 8.925 -7.818 5.208 1.00 56.91 98 THR A CA 1
ATOM 780 C C . THR A 1 98 ? 8.285 -9.014 5.919 1.00 56.91 98 THR A C 1
ATOM 782 O O . THR A 1 98 ? 7.279 -8.843 6.586 1.00 56.91 98 THR A O 1
ATOM 785 N N . ALA A 1 99 ? 8.862 -10.213 5.801 1.00 56.84 99 ALA A N 1
ATOM 786 C CA . ALA A 1 99 ? 8.401 -11.405 6.514 1.00 56.84 99 ALA A CA 1
ATOM 787 C C . ALA A 1 99 ? 8.863 -11.462 7.980 1.00 56.84 99 ALA A C 1
ATOM 789 O O . ALA A 1 99 ? 8.239 -12.141 8.781 1.00 56.84 99 ALA A O 1
ATOM 790 N N . HIS A 1 100 ? 9.974 -10.805 8.322 1.00 57.06 100 HIS A N 1
ATOM 791 C CA . HIS A 1 100 ? 10.429 -10.665 9.708 1.00 57.06 100 HIS A CA 1
ATOM 792 C C . HIS A 1 100 ? 9.688 -9.537 10.446 1.00 57.06 100 HIS A C 1
ATOM 794 O O . HIS A 1 100 ? 9.590 -9.558 11.667 1.00 57.06 100 HIS A O 1
ATOM 800 N N . GLU A 1 101 ? 9.232 -8.523 9.711 1.00 54.00 101 GLU A N 1
ATOM 801 C CA . GLU A 1 101 ? 8.569 -7.326 10.247 1.00 54.00 101 GLU A CA 1
ATOM 802 C C . GLU A 1 101 ? 7.038 -7.449 10.340 1.00 54.00 101 GLU A C 1
ATOM 804 O O . GLU A 1 101 ? 6.413 -6.571 10.931 1.00 54.00 101 GLU A O 1
ATOM 809 N N . ALA A 1 102 ? 6.452 -8.499 9.755 1.00 60.06 102 ALA A N 1
ATOM 810 C CA . ALA A 1 102 ? 5.029 -8.838 9.836 1.00 60.06 102 ALA A CA 1
ATOM 811 C C . ALA A 1 102 ? 4.789 -9.941 10.873 1.00 60.06 102 ALA A C 1
ATOM 813 O O . ALA A 1 102 ? 3.747 -9.877 11.558 1.00 60.06 102 ALA A O 1
#

Sequence (102 aa):
QLTSEFDEVDVFLEENQDIIVVSFGKSVELSEAQVHVVVDFARDISPTPVLWTLRKRHLHMLPKELPSNLRIETWVNLIGVLSHEHTNLLISQCGVATAHEA

Secondary structure (DSSP, 8-state):
----SS-HHHHHHHH-SSEEEEE-TTTPPPPHHHHHHHHHHHHHTTTS-EEEE--GGGGGGS-S---TTEEEES---HHHHHTSTTEEEEEE---HHHHHH-

Organism: NCBI:txid1487602

Radius of gyration: 13.68 Å; chains: 1; bounding box: 28×39×34 Å

pLDDT: mean 88.04, std 15.47, range [36.94, 98.38]

Foldseek 3Di:
DPDDPDDVVRVVLVVAAQEEEEDAPDPDDDDLVRLVVVQVVPVVPPPHAYEYQDAPVCPVSDDPDGDPRYDYHVDDPVLVSCPRPRHDYYHYPPDVVVVVSD